Protein AF-A0A350PLW5-F1 (afdb_monomer_lite)

Secondary structure (DSSP, 8-state):
-----HHHHHHHHHHHHHHHHHHHH--------------------SS--EEEEE---TT----TT---EEEE-HHHHHHHHHHHHHHHHHHHHHHH-

Radius of gyration: 38.39 Å; chains: 1; bounding box: 87×56×82 Å

Sequence (97 aa):
MSRINSFYVFIFLAFVTLMTVNSFYFKGSSSFLGVTYAKAYKINAEKSGIIEALYVVPGQEVQKGDKLIEVESPQLNLDIQKLRKEIELFESEKKEK

pLDDT: mean 82.3, std 10.72, range [48.25, 94.94]

Foldseek 3Di:
DDPDDVVVVVVVVVVVVVVVCCVVVPPPPPPPPPPDDDPDDDDDDPDDFDWPDAPDDPPDDDDPPDDGTDGDDPVVVVVVVVVVVVVVVVVVVVVVD

Structure (mmCIF, N/CA/C/O backbone):
data_AF-A0A350PLW5-F1
#
_entry.id   AF-A0A350PLW5-F1
#
loop_
_atom_site.group_PDB
_atom_site.id
_atom_site.type_symbol
_atom_site.label_atom_id
_atom_site.label_alt_id
_atom_site.label_comp_id
_atom_site.label_asym_id
_atom_site.label_entity_id
_atom_site.label_seq_id
_atom_site.pdbx_PDB_ins_code
_atom_site.Cartn_x
_atom_site.Cartn_y
_atom_site.Cartn_z
_atom_site.occupancy
_atom_site.B_iso_or_equiv
_atom_site.auth_seq_id
_atom_site.auth_comp_id
_atom_site.auth_asym_id
_atom_site.auth_atom_id
_ato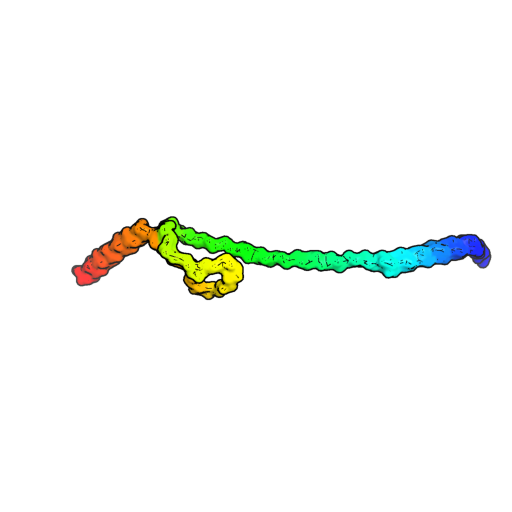m_site.pdbx_PDB_model_num
ATOM 1 N N . MET A 1 1 ? 57.300 40.602 -34.869 1.00 48.25 1 MET A N 1
ATOM 2 C CA . MET A 1 1 ? 56.445 40.027 -35.933 1.00 48.25 1 MET A CA 1
ATOM 3 C C . MET A 1 1 ? 56.673 38.520 -35.943 1.00 48.25 1 MET A C 1
ATOM 5 O O . MET A 1 1 ? 57.655 38.060 -36.510 1.00 48.25 1 MET A O 1
ATOM 9 N N . SER A 1 2 ? 55.879 37.766 -35.176 1.00 56.66 2 SER A N 1
ATOM 10 C CA . SER A 1 2 ? 56.094 36.321 -35.018 1.00 56.66 2 SER A CA 1
ATOM 11 C C . SER A 1 2 ? 55.703 35.600 -36.308 1.00 56.66 2 SER A C 1
ATOM 13 O O . SER A 1 2 ? 54.557 35.699 -36.747 1.00 56.66 2 SER A O 1
ATOM 15 N N . ARG A 1 3 ? 56.666 34.914 -36.935 1.00 67.88 3 ARG A N 1
ATOM 16 C CA . ARG A 1 3 ? 56.426 34.028 -38.078 1.00 67.88 3 ARG A CA 1
ATOM 17 C C . ARG A 1 3 ? 55.773 32.762 -37.546 1.00 67.88 3 ARG A C 1
ATOM 19 O O . ARG A 1 3 ? 56.455 31.825 -37.143 1.00 67.88 3 ARG A O 1
ATOM 26 N N . ILE A 1 4 ? 54.449 32.762 -37.497 1.00 68.56 4 ILE A N 1
ATOM 27 C CA . ILE A 1 4 ? 53.694 31.553 -37.196 1.00 68.56 4 ILE A CA 1
ATOM 28 C C . ILE A 1 4 ? 54.028 30.510 -38.265 1.00 68.56 4 ILE A C 1
ATOM 30 O O . ILE A 1 4 ? 53.848 30.731 -39.462 1.00 68.56 4 ILE A O 1
ATOM 34 N N . ASN A 1 5 ? 54.599 29.394 -37.816 1.00 82.31 5 ASN A N 1
ATOM 35 C CA . ASN A 1 5 ? 55.001 28.308 -38.691 1.00 82.31 5 ASN A CA 1
ATOM 36 C C . ASN A 1 5 ? 53.741 27.572 -39.163 1.00 82.31 5 ASN A C 1
ATOM 38 O O . ASN A 1 5 ? 52.965 27.076 -38.343 1.00 82.31 5 ASN A O 1
ATOM 42 N N . SER A 1 6 ? 53.552 27.509 -40.482 1.00 79.75 6 SER A N 1
ATOM 43 C CA . SER A 1 6 ? 52.352 26.963 -41.133 1.00 79.75 6 SER A CA 1
ATOM 44 C C . SER A 1 6 ? 52.013 25.539 -40.664 1.00 79.75 6 SER A C 1
ATOM 46 O O . SER A 1 6 ? 50.846 25.182 -40.516 1.00 79.75 6 SER A O 1
ATOM 48 N N . PHE A 1 7 ? 53.034 24.757 -40.303 1.00 86.56 7 PHE A N 1
ATOM 49 C CA . PHE A 1 7 ? 52.873 23.413 -39.751 1.00 86.56 7 PHE A CA 1
ATOM 50 C C . PHE A 1 7 ? 52.049 23.376 -38.450 1.00 86.56 7 PHE A C 1
ATOM 52 O O . PHE A 1 7 ? 51.156 22.544 -38.306 1.00 86.56 7 PHE A O 1
ATOM 59 N N . TYR A 1 8 ? 52.282 24.311 -37.522 1.00 88.62 8 TYR A N 1
ATOM 60 C CA . TYR A 1 8 ? 51.528 24.360 -36.264 1.00 88.62 8 TYR A CA 1
ATOM 61 C C . TYR A 1 8 ? 50.093 24.852 -36.466 1.00 88.62 8 TYR A C 1
ATOM 63 O O . TYR A 1 8 ? 49.192 24.403 -35.761 1.00 88.62 8 TYR A O 1
ATOM 71 N N . VAL A 1 9 ? 49.861 25.722 -37.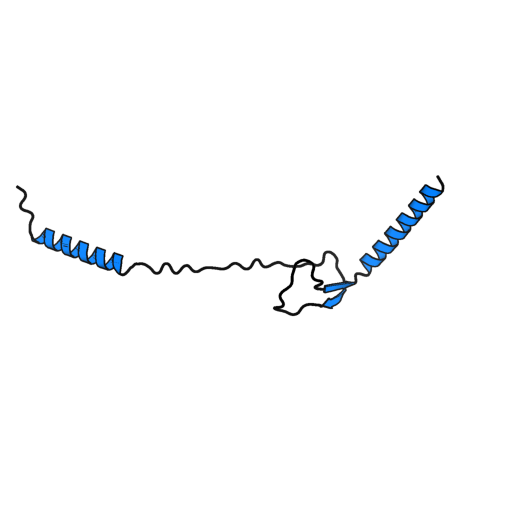456 1.00 89.88 9 VAL A N 1
ATOM 72 C CA . VAL A 1 9 ? 48.505 26.155 -37.834 1.00 89.88 9 VAL A CA 1
ATOM 73 C C . VAL A 1 9 ? 47.705 24.978 -38.378 1.00 89.88 9 VAL A C 1
ATOM 75 O O . VAL A 1 9 ? 46.555 24.788 -37.992 1.00 89.88 9 VAL A O 1
ATOM 78 N N . PHE A 1 10 ? 48.325 24.154 -39.225 1.00 92.25 10 PHE A N 1
ATOM 79 C CA . PHE A 1 10 ? 47.689 22.962 -39.776 1.00 92.25 10 PHE A CA 1
ATOM 80 C C . PHE A 1 10 ? 47.320 21.947 -38.686 1.00 92.25 10 PHE A C 1
ATOM 82 O O . PHE A 1 10 ? 46.196 21.450 -38.669 1.00 92.25 10 PHE A O 1
ATOM 89 N N . ILE A 1 11 ? 48.224 21.692 -37.734 1.00 91.25 11 ILE A N 1
ATOM 90 C CA . ILE A 1 11 ? 47.960 20.792 -36.600 1.00 91.25 11 ILE A CA 1
ATOM 91 C C . ILE A 1 11 ? 46.822 21.320 -35.727 1.00 91.25 11 ILE A C 1
ATOM 93 O O . ILE A 1 11 ? 45.924 20.562 -35.368 1.00 91.25 11 ILE A O 1
ATOM 97 N N . PHE A 1 12 ? 46.833 22.615 -35.404 1.00 93.31 12 PHE A N 1
ATOM 98 C CA . PHE A 1 12 ? 45.770 23.223 -34.609 1.00 93.31 12 PHE A CA 1
ATOM 99 C C . PHE A 1 12 ? 44.416 23.120 -35.320 1.00 93.31 12 PHE A C 1
ATOM 101 O O . PHE A 1 12 ? 43.421 22.744 -34.705 1.00 93.31 12 PHE A O 1
ATOM 108 N N . LEU A 1 13 ? 44.386 23.370 -36.630 1.00 93.94 13 LEU A N 1
ATOM 109 C CA . LEU A 1 13 ? 43.174 23.253 -37.433 1.00 93.94 13 LEU A CA 1
ATOM 110 C C . LEU A 1 13 ? 42.660 21.806 -37.480 1.00 93.94 13 LEU A C 1
ATOM 112 O O . LEU A 1 13 ? 41.472 21.586 -37.270 1.00 93.94 13 LEU A O 1
ATOM 116 N N . ALA A 1 14 ? 43.544 20.821 -37.660 1.00 93.38 14 ALA A N 1
ATOM 117 C CA . ALA A 1 14 ? 43.190 19.400 -37.613 1.00 93.38 14 ALA A CA 1
ATOM 118 C C . ALA A 1 14 ? 42.677 18.958 -36.228 1.00 93.38 14 ALA A C 1
ATOM 120 O O . ALA A 1 14 ? 41.780 18.124 -36.121 1.00 93.38 14 ALA A O 1
ATOM 121 N N . PHE A 1 15 ? 43.214 19.530 -35.150 1.00 93.94 15 PHE A N 1
ATOM 122 C CA . PHE A 1 15 ? 42.751 19.240 -33.796 1.00 93.94 15 PHE A CA 1
ATOM 123 C C . PHE A 1 15 ? 41.354 19.820 -33.539 1.00 93.94 15 PHE A C 1
ATOM 125 O O . PHE A 1 15 ? 40.476 19.135 -33.015 1.00 93.94 15 PHE A O 1
ATOM 132 N N . VAL A 1 16 ? 41.118 21.064 -33.965 1.00 93.94 16 VAL A N 1
ATOM 133 C CA . VAL A 1 16 ? 39.813 21.728 -33.838 1.00 93.94 16 VAL A CA 1
ATOM 134 C C . VAL A 1 16 ? 38.744 21.008 -34.661 1.00 93.94 16 VAL A C 1
ATOM 136 O O . VAL A 1 16 ? 37.621 20.837 -34.177 1.00 93.94 16 VAL A O 1
ATOM 139 N N . THR A 1 17 ? 39.066 20.534 -35.868 1.00 91.31 17 THR A N 1
ATOM 140 C CA . THR A 1 17 ? 38.109 19.775 -36.690 1.00 91.31 17 THR A CA 1
ATOM 141 C C . THR A 1 17 ? 37.736 18.450 -36.033 1.00 91.31 17 THR A C 1
ATOM 143 O O . THR A 1 17 ? 36.547 18.159 -35.904 1.00 91.31 17 THR A O 1
ATOM 146 N N . LEU A 1 18 ? 38.712 17.689 -35.530 1.00 89.31 18 LEU A N 1
ATOM 147 C CA . LEU A 1 18 ? 38.455 16.446 -34.797 1.00 89.31 18 LEU A CA 1
ATOM 148 C C . LEU A 1 18 ? 37.624 16.683 -33.527 1.00 89.31 18 LEU A C 1
ATOM 150 O O . LEU A 1 18 ? 36.678 15.940 -33.270 1.00 89.31 18 LEU A O 1
ATOM 154 N N . MET A 1 19 ? 37.914 17.742 -32.766 1.00 88.94 19 MET A N 1
ATOM 155 C CA . MET A 1 19 ? 37.156 18.095 -31.560 1.00 88.94 19 MET A CA 1
ATOM 156 C C . MET A 1 19 ? 35.707 18.486 -31.884 1.00 88.94 19 MET A C 1
ATOM 158 O O . MET A 1 19 ? 34.785 18.094 -31.168 1.00 88.94 19 MET A O 1
ATOM 162 N N . THR A 1 20 ? 35.500 19.208 -32.988 1.00 89.94 20 THR A N 1
ATOM 163 C CA . THR A 1 20 ? 34.167 19.609 -33.462 1.00 89.94 20 THR A CA 1
ATOM 164 C C . THR A 1 20 ? 33.355 18.395 -33.901 1.00 89.94 20 THR A C 1
ATOM 166 O O . THR A 1 20 ? 32.204 18.259 -33.497 1.00 89.94 20 THR A O 1
ATOM 169 N N . VAL A 1 21 ? 33.952 17.477 -34.669 1.00 88.44 21 VAL A N 1
ATOM 170 C CA . VAL A 1 21 ? 33.298 16.226 -35.085 1.00 88.44 21 VAL A CA 1
ATOM 171 C C . VAL A 1 21 ? 32.959 15.374 -33.867 1.00 88.44 21 VAL A C 1
ATOM 173 O O . VAL A 1 21 ? 31.818 14.940 -33.734 1.00 88.44 21 VAL A O 1
ATOM 176 N N . ASN A 1 22 ? 33.899 15.193 -32.937 1.00 83.69 22 ASN A N 1
ATOM 177 C CA . ASN A 1 22 ? 33.642 14.445 -31.712 1.00 83.69 22 ASN A CA 1
ATOM 178 C C . ASN A 1 22 ? 32.491 15.071 -30.916 1.00 83.69 22 ASN A C 1
ATOM 180 O O . ASN A 1 22 ? 31.549 14.375 -30.579 1.00 83.69 22 ASN A O 1
ATOM 184 N N . SER A 1 23 ? 32.490 16.385 -30.686 1.00 81.00 23 SER A N 1
ATOM 185 C CA . SER A 1 23 ? 31.421 17.044 -29.923 1.00 81.00 23 SER A CA 1
ATOM 186 C C . SER A 1 23 ? 30.062 17.028 -30.638 1.00 81.00 23 SER A C 1
ATOM 188 O O . SER A 1 23 ? 29.026 16.935 -29.980 1.00 81.00 23 SER A O 1
ATOM 190 N N . PHE A 1 24 ? 30.048 17.090 -31.973 1.00 79.75 24 PHE A N 1
ATOM 191 C CA . PHE A 1 24 ? 28.812 17.092 -32.755 1.00 79.75 24 PHE A CA 1
ATOM 192 C C . PHE A 1 24 ? 28.195 15.692 -32.891 1.00 79.75 24 PHE A C 1
ATOM 194 O O . PHE A 1 24 ? 26.975 15.560 -32.807 1.00 79.75 24 PHE A O 1
ATOM 201 N N . TYR A 1 25 ? 29.021 14.651 -33.055 1.00 75.69 25 TYR A N 1
ATOM 202 C CA . TYR A 1 25 ? 28.569 13.259 -33.174 1.00 75.69 25 TYR A CA 1
ATOM 203 C C . TYR A 1 25 ? 28.389 12.570 -31.811 1.00 75.69 25 TYR A C 1
ATOM 205 O O . TYR A 1 25 ? 27.437 11.814 -31.642 1.00 75.69 25 TYR A O 1
ATOM 213 N N . PHE A 1 26 ? 29.215 12.879 -30.803 1.00 67.00 26 PHE A N 1
ATOM 214 C CA . PHE A 1 26 ? 29.000 12.492 -29.399 1.00 67.00 26 PHE A CA 1
ATOM 215 C C . PHE A 1 26 ? 28.115 13.504 -28.662 1.00 67.00 26 PHE A C 1
ATOM 217 O O . PHE A 1 26 ? 28.372 13.873 -27.513 1.00 67.00 26 PHE A O 1
ATOM 224 N N . LYS A 1 27 ? 26.984 13.893 -29.260 1.00 63.00 27 LYS A N 1
ATOM 225 C CA . LYS A 1 27 ? 25.819 14.223 -28.433 1.00 63.00 27 LYS A CA 1
ATOM 226 C C . LYS A 1 27 ? 25.347 12.907 -27.831 1.00 63.00 27 LYS A C 1
ATOM 228 O O . LYS A 1 27 ? 24.473 12.245 -28.383 1.00 63.00 27 LYS A O 1
ATOM 233 N N . GLY A 1 28 ? 26.041 12.488 -26.769 1.00 59.12 28 GLY A N 1
ATOM 234 C CA . GLY A 1 28 ? 25.763 11.265 -26.038 1.00 59.12 28 GLY A CA 1
ATOM 235 C C . GLY A 1 28 ? 24.265 11.173 -25.835 1.00 59.12 28 GLY A C 1
ATOM 236 O O . GLY A 1 28 ? 23.649 12.146 -25.401 1.00 59.12 28 GLY A O 1
ATOM 237 N N . SER A 1 29 ? 23.690 10.043 -26.239 1.00 60.91 29 SER A N 1
ATOM 238 C CA . SER A 1 29 ? 22.279 9.769 -26.039 1.00 60.91 29 SER A CA 1
ATOM 239 C C . SER A 1 29 ? 22.012 9.908 -24.549 1.00 60.91 29 SER A C 1
ATOM 241 O O . SER A 1 29 ? 22.287 8.992 -23.773 1.00 60.91 29 SER A O 1
ATOM 243 N N . SER A 1 30 ? 21.508 11.066 -24.125 1.00 62.28 30 SER A N 1
ATOM 244 C CA . SER A 1 30 ? 20.905 11.237 -22.816 1.00 62.28 30 SER A CA 1
ATOM 245 C C . SER A 1 30 ? 19.569 10.512 -22.887 1.00 62.28 30 SER A C 1
ATOM 247 O O . SER A 1 30 ? 18.504 11.128 -22.899 1.00 62.28 30 SER A O 1
ATOM 249 N N . SER A 1 31 ? 19.630 9.189 -23.047 1.00 64.38 31 SER A N 1
ATOM 250 C CA . SER A 1 31 ? 18.493 8.310 -22.885 1.00 64.38 31 SER A CA 1
ATOM 251 C C . SER A 1 31 ? 18.102 8.462 -21.431 1.00 64.38 31 SER A C 1
ATOM 253 O O . SER A 1 31 ? 18.673 7.833 -20.542 1.00 64.38 31 SER A O 1
ATOM 255 N N . PHE A 1 32 ? 17.181 9.388 -21.188 1.00 66.69 32 PHE A N 1
ATOM 256 C CA . PHE A 1 32 ? 16.498 9.509 -19.925 1.00 66.69 32 PHE A CA 1
ATOM 257 C C . PHE A 1 32 ? 15.742 8.199 -19.741 1.00 66.69 32 PHE A C 1
ATOM 259 O O . PHE A 1 32 ? 14.670 7.988 -20.307 1.00 66.69 32 PHE A O 1
ATOM 266 N N . LEU A 1 33 ? 16.358 7.275 -19.006 1.00 64.56 33 LEU A N 1
ATOM 267 C CA . LEU A 1 33 ? 15.692 6.097 -18.486 1.00 64.56 33 LEU A CA 1
ATOM 268 C C . LEU A 1 33 ? 14.736 6.611 -17.415 1.00 64.56 33 LEU A C 1
ATOM 270 O O . LEU A 1 33 ? 15.078 6.695 -16.237 1.00 64.56 33 LEU A O 1
ATOM 274 N N . GLY A 1 34 ? 13.560 7.049 -17.860 1.00 65.12 34 GLY A N 1
ATOM 275 C CA . GLY A 1 34 ? 12.459 7.425 -16.995 1.00 65.12 34 GLY A CA 1
ATOM 276 C C . GLY A 1 34 ? 12.000 6.193 -16.232 1.00 65.12 34 GLY A C 1
ATOM 277 O O . GLY A 1 34 ? 11.109 5.473 -16.673 1.00 65.12 34 GLY A O 1
ATOM 278 N N . VAL A 1 35 ? 12.639 5.924 -15.099 1.00 67.50 35 VAL A N 1
ATOM 279 C CA . VAL A 1 35 ? 12.184 4.921 -14.146 1.00 67.50 35 VAL A CA 1
ATOM 280 C C . VAL A 1 35 ? 10.943 5.479 -13.461 1.00 67.50 35 VAL A C 1
ATOM 282 O O . VAL A 1 35 ? 11.016 6.332 -12.580 1.00 67.50 35 VAL A O 1
ATOM 285 N N . THR A 1 36 ? 9.775 5.050 -13.934 1.00 70.06 36 THR A N 1
ATOM 286 C CA . THR A 1 36 ? 8.522 5.303 -13.228 1.00 70.06 36 THR A CA 1
ATOM 287 C C . THR A 1 36 ? 8.462 4.390 -12.010 1.00 70.06 36 THR A C 1
ATOM 289 O O . THR A 1 36 ? 8.596 3.170 -12.118 1.00 70.06 36 THR A O 1
ATOM 292 N N . TYR A 1 37 ? 8.310 4.983 -10.830 1.00 63.78 37 TYR A N 1
ATOM 293 C CA . TYR A 1 37 ? 8.168 4.238 -9.589 1.00 63.78 37 TYR A CA 1
ATOM 294 C C . TYR A 1 37 ? 6.683 4.101 -9.276 1.00 63.78 37 TYR A C 1
ATOM 296 O O . TYR A 1 37 ? 6.027 5.062 -8.874 1.00 63.78 37 TYR A O 1
ATOM 304 N N . ALA A 1 38 ? 6.146 2.892 -9.433 1.00 69.69 38 ALA A N 1
ATOM 305 C CA . ALA A 1 38 ? 4.844 2.571 -8.874 1.00 69.69 38 ALA A CA 1
ATOM 306 C C . ALA A 1 38 ? 4.972 2.538 -7.344 1.00 69.69 38 ALA A C 1
ATOM 308 O O . ALA A 1 38 ? 5.758 1.766 -6.789 1.00 69.69 38 ALA A O 1
ATOM 309 N N . LYS A 1 39 ? 4.205 3.376 -6.641 1.00 71.94 39 LYS A N 1
ATOM 310 C CA . LYS A 1 39 ? 4.108 3.309 -5.181 1.00 71.94 39 LYS A CA 1
ATOM 311 C C . LYS A 1 39 ? 3.317 2.054 -4.809 1.00 71.94 39 LYS A C 1
ATOM 313 O O . LYS A 1 39 ? 2.095 2.095 -4.710 1.00 71.94 39 LYS A O 1
ATOM 318 N N . ALA A 1 40 ? 4.011 0.934 -4.624 1.00 74.69 40 ALA A N 1
ATOM 319 C CA . ALA A 1 40 ? 3.393 -0.296 -4.148 1.00 74.69 40 ALA A CA 1
ATOM 320 C C . ALA A 1 40 ? 2.836 -0.076 -2.731 1.00 74.69 40 ALA A C 1
ATOM 322 O O . ALA A 1 40 ? 3.579 0.271 -1.810 1.00 74.69 40 ALA A O 1
ATOM 323 N N . TYR A 1 41 ? 1.528 -0.262 -2.556 1.00 79.12 41 TYR A N 1
ATOM 324 C CA . TYR A 1 41 ? 0.861 -0.168 -1.260 1.00 79.12 41 TYR A CA 1
ATOM 325 C C . TYR A 1 41 ? 0.420 -1.560 -0.812 1.00 79.12 41 TYR A C 1
ATOM 327 O O . TYR A 1 41 ? -0.284 -2.256 -1.540 1.00 79.12 41 TYR A O 1
ATOM 335 N N . LYS A 1 42 ? 0.856 -1.976 0.380 1.00 80.75 42 LYS A N 1
ATOM 336 C CA . LYS A 1 42 ? 0.423 -3.235 0.995 1.00 80.75 42 LYS A CA 1
ATOM 337 C C . LYS A 1 42 ? -0.760 -2.950 1.909 1.00 80.75 42 LYS A C 1
ATOM 339 O O . LYS A 1 42 ? -0.613 -2.224 2.891 1.00 80.75 42 LYS A O 1
ATOM 344 N N . ILE A 1 43 ? -1.909 -3.528 1.581 1.00 81.38 43 ILE A N 1
ATOM 345 C CA . ILE A 1 43 ? -3.119 -3.460 2.400 1.00 81.38 43 ILE A CA 1
ATOM 346 C C . ILE A 1 43 ? -3.082 -4.648 3.357 1.00 81.38 43 ILE A C 1
ATOM 348 O O . ILE A 1 43 ? -3.010 -5.790 2.912 1.00 81.38 43 ILE A O 1
ATOM 352 N N . ASN A 1 44 ? -3.092 -4.375 4.661 1.00 81.69 44 ASN A N 1
ATOM 353 C CA . ASN A 1 44 ? -3.101 -5.400 5.703 1.00 81.69 44 ASN A CA 1
ATOM 354 C C . ASN A 1 44 ? -4.409 -5.303 6.491 1.00 81.69 44 ASN A C 1
ATOM 356 O O . ASN A 1 44 ? -4.918 -4.202 6.702 1.00 81.69 44 ASN A O 1
ATOM 360 N N . ALA A 1 45 ? -4.929 -6.442 6.942 1.00 80.19 45 ALA A N 1
ATOM 361 C CA . ALA A 1 45 ? -6.028 -6.464 7.897 1.00 80.19 45 ALA A CA 1
ATOM 362 C C . ALA A 1 45 ? -5.503 -6.100 9.295 1.00 80.19 45 ALA A C 1
ATOM 364 O O . ALA A 1 45 ? -4.459 -6.596 9.715 1.00 80.19 45 ALA A O 1
ATOM 365 N N . GLU A 1 46 ? -6.224 -5.239 10.015 1.00 77.69 46 GLU A N 1
ATOM 366 C CA . GLU A 1 46 ? -5.855 -4.822 11.376 1.0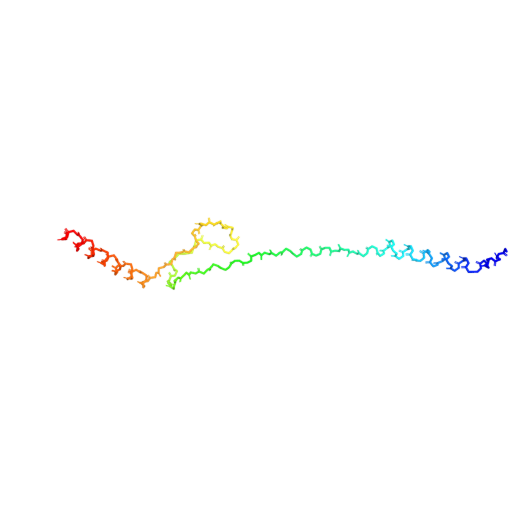0 77.69 46 GLU A CA 1
ATOM 367 C C . GLU A 1 46 ? -5.995 -5.966 12.389 1.00 77.69 46 GLU A C 1
ATOM 369 O O . GLU A 1 46 ? -5.245 -6.045 13.361 1.00 77.69 46 GLU A O 1
ATOM 374 N N . LYS A 1 47 ? -6.942 -6.880 12.146 1.00 75.50 47 LYS A N 1
ATOM 375 C CA . LYS A 1 47 ? -7.190 -8.044 12.996 1.00 75.50 47 LYS A CA 1
ATOM 376 C C . LYS A 1 47 ? -7.163 -9.332 12.192 1.00 75.50 47 LYS A C 1
ATOM 378 O O . LYS A 1 47 ? -7.599 -9.374 11.043 1.00 75.50 47 LYS A O 1
ATOM 383 N N . SER A 1 48 ? -6.682 -10.390 12.836 1.00 76.00 48 SER A N 1
ATOM 384 C CA . SER A 1 48 ? -6.720 -11.744 12.294 1.00 76.00 48 SER A CA 1
ATOM 385 C C . SER A 1 48 ? -8.160 -12.253 12.207 1.00 76.00 48 SER A C 1
ATOM 387 O O . SER A 1 48 ? -8.959 -12.066 13.131 1.00 76.00 48 SER A O 1
ATOM 389 N N . GLY A 1 49 ? -8.475 -12.930 11.109 1.00 80.44 49 GLY A N 1
ATOM 390 C CA . GLY A 1 49 ? -9.785 -13.516 10.859 1.00 80.44 49 GLY A CA 1
ATOM 391 C C . GLY A 1 49 ? -9.778 -14.413 9.627 1.00 80.44 49 GLY A C 1
ATOM 392 O O . GLY A 1 49 ? -8.742 -14.595 8.982 1.00 80.44 49 GLY A O 1
ATOM 393 N N . ILE A 1 50 ? -10.936 -14.988 9.331 1.00 82.25 50 ILE A N 1
ATOM 394 C CA . ILE A 1 50 ? -11.180 -15.837 8.166 1.00 82.25 50 ILE A CA 1
ATOM 395 C C . ILE A 1 50 ? -11.762 -14.953 7.061 1.00 82.25 50 ILE A C 1
ATOM 397 O O . ILE A 1 50 ? -12.631 -14.125 7.320 1.00 82.25 50 ILE A O 1
ATOM 401 N N . ILE A 1 51 ? -11.264 -15.097 5.832 1.00 85.06 51 ILE A N 1
ATOM 402 C CA . ILE A 1 51 ? -11.794 -14.362 4.678 1.00 85.06 51 ILE A CA 1
ATOM 403 C C . ILE A 1 51 ? -13.133 -14.997 4.288 1.00 85.06 51 ILE A C 1
ATOM 405 O O . ILE A 1 51 ? -13.155 -16.158 3.885 1.00 85.06 51 ILE A O 1
ATOM 409 N N . GLU A 1 52 ? -14.224 -14.241 4.385 1.00 85.75 52 GLU A N 1
ATOM 410 C CA . GLU A 1 52 ? -15.554 -14.680 3.942 1.00 85.75 52 GLU A CA 1
ATOM 411 C C . GLU A 1 52 ? -15.734 -14.469 2.440 1.00 85.75 52 GLU A C 1
ATOM 413 O O . GLU A 1 52 ? -16.223 -15.347 1.730 1.00 85.75 52 GLU A O 1
ATOM 418 N N . ALA A 1 53 ? -15.316 -13.302 1.945 1.00 84.56 53 ALA A N 1
ATOM 419 C CA . ALA A 1 53 ? -15.485 -12.930 0.550 1.00 84.56 53 ALA A CA 1
ATOM 420 C C . ALA A 1 53 ? -14.334 -12.054 0.046 1.00 84.56 53 ALA A C 1
ATOM 422 O O . ALA A 1 53 ? -13.818 -11.180 0.751 1.00 84.56 53 ALA A O 1
ATOM 423 N N . LEU A 1 54 ? -13.959 -12.289 -1.212 1.00 88.81 54 LEU A N 1
ATOM 424 C CA . LEU A 1 54 ? -13.002 -11.494 -1.973 1.00 88.81 54 LEU A CA 1
ATOM 425 C C . LEU A 1 54 ? -13.754 -10.797 -3.108 1.00 88.81 54 LEU A C 1
ATOM 427 O O . LEU A 1 54 ? -14.372 -11.458 -3.939 1.00 88.81 54 LEU A O 1
ATOM 431 N N . TYR A 1 55 ? -13.677 -9.470 -3.153 1.00 88.44 55 TYR A N 1
ATOM 432 C CA . TYR A 1 55 ? -14.432 -8.638 -4.097 1.00 88.44 55 TYR A CA 1
ATOM 433 C C . TYR A 1 55 ? -13.570 -8.076 -5.234 1.00 88.44 55 TYR A C 1
ATOM 435 O O . TYR A 1 55 ? -14.034 -7.246 -6.014 1.00 88.44 55 TYR A O 1
ATOM 443 N N . VAL A 1 56 ? -12.309 -8.506 -5.329 1.00 89.38 56 VAL A N 1
ATOM 444 C CA . VAL A 1 56 ? -11.340 -7.978 -6.295 1.00 89.38 56 VAL A CA 1
ATOM 445 C C . VAL A 1 56 ? -10.578 -9.083 -7.007 1.00 89.38 56 VAL A C 1
ATOM 447 O O . VAL A 1 56 ? -10.264 -10.119 -6.419 1.00 89.38 56 VAL A O 1
ATOM 450 N N . VAL A 1 57 ? -10.237 -8.831 -8.270 1.00 88.81 57 VAL A N 1
ATOM 451 C CA . VAL A 1 57 ? -9.375 -9.707 -9.074 1.00 88.81 57 VAL A CA 1
ATOM 452 C C . VAL A 1 57 ? -7.998 -9.076 -9.320 1.00 88.81 57 VAL A C 1
ATOM 454 O O . VAL A 1 57 ? -7.868 -7.848 -9.323 1.00 88.81 57 VAL A O 1
ATOM 457 N N . PRO A 1 58 ? -6.939 -9.880 -9.539 1.00 85.81 58 PRO A N 1
ATOM 458 C CA . PRO A 1 58 ? -5.616 -9.352 -9.858 1.00 85.81 58 PRO A CA 1
ATOM 459 C C . PRO A 1 58 ? -5.646 -8.453 -11.102 1.00 85.81 58 PRO A C 1
ATOM 461 O O . PRO A 1 58 ? -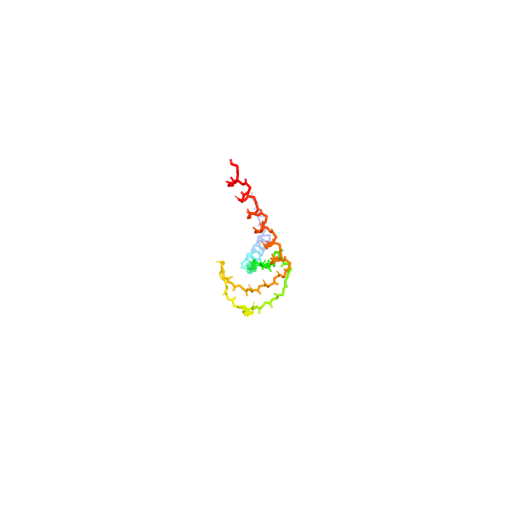6.141 -8.857 -12.151 1.00 85.81 58 PRO A O 1
ATOM 464 N N . GLY A 1 59 ? -5.097 -7.241 -10.988 1.00 86.25 59 GLY A N 1
ATOM 465 C CA . GLY A 1 59 ? -5.070 -6.254 -12.076 1.00 86.25 59 GLY A CA 1
ATOM 466 C C . GLY A 1 59 ? -6.290 -5.329 -12.146 1.00 86.25 59 GLY A C 1
ATOM 467 O O . GLY A 1 59 ? -6.316 -4.445 -12.997 1.00 86.25 59 GLY A O 1
ATOM 468 N N . GLN A 1 60 ? -7.273 -5.491 -11.257 1.00 87.00 60 GLN A N 1
ATOM 469 C CA . GLN A 1 60 ? -8.408 -4.578 -11.145 1.00 87.00 60 GLN A CA 1
ATOM 470 C C . GLN A 1 60 ? -7.983 -3.221 -10.563 1.00 87.00 60 GLN A C 1
ATOM 472 O O . GLN A 1 60 ? -7.245 -3.156 -9.578 1.00 87.00 60 GLN A O 1
ATOM 477 N N . GLU A 1 61 ? -8.482 -2.137 -11.156 1.00 87.44 61 GLU A N 1
ATOM 478 C CA . GLU A 1 61 ? -8.349 -0.790 -10.603 1.00 87.44 61 GLU A CA 1
ATOM 479 C C . GLU A 1 61 ? -9.356 -0.597 -9.460 1.00 87.44 61 GLU A C 1
ATOM 481 O O . GLU A 1 61 ? -10.539 -0.901 -9.608 1.00 87.44 61 GLU A O 1
ATOM 486 N N . VAL A 1 62 ? -8.875 -0.119 -8.311 1.00 88.81 62 VAL A N 1
ATOM 487 C CA . VAL A 1 62 ? -9.682 0.113 -7.103 1.00 88.81 62 VAL A CA 1
ATOM 488 C C . VAL A 1 62 ? -9.406 1.503 -6.547 1.00 88.81 62 VAL A C 1
ATOM 490 O O . VAL A 1 62 ? -8.281 2.007 -6.624 1.00 88.81 62 VAL A O 1
ATOM 493 N N . GLN A 1 63 ? -10.427 2.127 -5.971 1.00 87.19 63 GLN A N 1
ATOM 494 C CA . GLN A 1 63 ? -10.362 3.459 -5.387 1.00 87.19 63 GLN A CA 1
ATOM 495 C C . GLN A 1 63 ? -10.406 3.412 -3.857 1.00 87.19 63 GLN A C 1
ATOM 497 O O . GLN A 1 63 ? -10.718 2.406 -3.216 1.00 87.19 63 GLN A O 1
ATOM 502 N N . LYS A 1 64 ? -10.042 4.537 -3.232 1.00 85.38 64 LYS A N 1
ATOM 503 C CA . LYS A 1 64 ? -10.062 4.655 -1.774 1.00 85.38 64 LYS A CA 1
ATOM 504 C C . LYS A 1 64 ? -11.503 4.550 -1.270 1.00 85.38 64 LYS A C 1
ATOM 506 O O . LYS A 1 64 ? -12.308 5.435 -1.534 1.00 85.38 64 LYS A O 1
ATOM 511 N N . GLY A 1 65 ? -11.760 3.533 -0.453 1.00 87.50 65 GLY A N 1
ATOM 512 C CA . GLY A 1 65 ? -13.070 3.274 0.149 1.00 87.50 65 GLY A CA 1
ATOM 513 C C . GLY A 1 65 ? -13.755 2.025 -0.397 1.00 87.50 65 GLY A C 1
ATOM 514 O O . GLY A 1 65 ? -14.722 1.571 0.209 1.00 87.50 65 GLY A O 1
ATOM 515 N N . ASP A 1 66 ? -13.233 1.435 -1.472 1.00 88.06 66 ASP A N 1
ATOM 516 C CA . ASP A 1 66 ? -13.801 0.217 -2.039 1.00 88.06 66 ASP A CA 1
ATOM 517 C C . ASP A 1 66 ? -13.638 -0.972 -1.084 1.00 88.06 66 ASP A C 1
ATOM 519 O O . ASP A 1 66 ? -12.589 -1.166 -0.456 1.00 88.06 66 ASP A O 1
ATOM 523 N N . LYS A 1 67 ? -14.688 -1.794 -0.984 1.00 87.56 67 LYS A N 1
ATOM 524 C CA . LYS A 1 67 ? -14.643 -3.044 -0.222 1.00 87.56 67 LYS A CA 1
ATOM 525 C C . LYS A 1 67 ? -13.814 -4.057 -1.012 1.00 87.56 67 LYS A C 1
ATOM 527 O O . LYS A 1 67 ? -14.224 -4.496 -2.079 1.00 87.56 67 LYS A O 1
ATOM 532 N N . LEU A 1 68 ? -12.654 -4.430 -0.475 1.00 88.25 68 LEU A N 1
ATOM 533 C CA . LEU A 1 68 ? -11.749 -5.394 -1.112 1.00 88.25 68 LEU A CA 1
ATOM 534 C C . LEU A 1 68 ? -11.992 -6.818 -0.611 1.00 88.25 68 LEU A C 1
ATOM 536 O O . LEU A 1 68 ? -12.064 -7.765 -1.391 1.00 88.25 68 LEU A O 1
ATOM 540 N N . ILE A 1 69 ? -12.113 -6.948 0.708 1.00 88.19 69 ILE A N 1
ATOM 541 C CA . ILE A 1 69 ? -12.289 -8.212 1.414 1.00 88.19 69 ILE A CA 1
ATOM 542 C C . ILE A 1 69 ? -13.303 -8.033 2.533 1.00 88.19 69 ILE A C 1
ATOM 544 O O . ILE A 1 69 ? -13.449 -6.945 3.094 1.00 88.19 69 ILE A O 1
ATOM 548 N N . GLU A 1 70 ? -13.959 -9.124 2.875 1.00 87.06 70 GLU A N 1
ATOM 549 C CA . GLU A 1 70 ? -14.772 -9.253 4.073 1.00 87.06 70 GLU A CA 1
ATOM 550 C C . GLU A 1 70 ? -14.153 -10.338 4.942 1.00 87.06 70 GLU A C 1
ATOM 552 O O . GLU A 1 70 ? -13.800 -11.415 4.457 1.00 87.06 70 GLU A O 1
ATOM 557 N N . VAL A 1 71 ? -13.906 -9.988 6.201 1.00 86.81 71 VAL A N 1
ATOM 558 C CA . VAL A 1 71 ? -13.160 -10.818 7.143 1.00 86.81 71 VAL A CA 1
ATOM 559 C C . VAL A 1 71 ? -14.007 -10.999 8.385 1.00 86.81 71 VAL A C 1
ATOM 561 O O . VAL A 1 71 ? -14.336 -10.023 9.062 1.00 86.81 71 VAL A O 1
ATOM 564 N N . GLU A 1 72 ? -14.301 -12.249 8.712 1.00 83.12 72 GLU A N 1
ATOM 565 C CA . GLU A 1 72 ? -14.956 -12.611 9.956 1.00 83.12 72 GLU A CA 1
ATOM 566 C C . GLU A 1 72 ? -13.899 -12.918 11.018 1.00 83.12 72 GLU A C 1
ATOM 568 O O . GLU A 1 72 ? -12.990 -13.729 10.823 1.00 83.12 72 GLU A O 1
ATOM 573 N N . SER A 1 73 ? -14.003 -12.258 12.170 1.00 84.44 73 SER A N 1
ATOM 574 C CA . SER A 1 73 ? -13.153 -12.539 13.326 1.00 84.44 73 SER A CA 1
ATOM 575 C C . SER A 1 73 ? -14.033 -12.927 14.516 1.00 84.44 73 SER A C 1
ATOM 577 O O . SER A 1 73 ? -14.676 -12.053 15.110 1.00 84.44 73 SER A O 1
ATOM 579 N N . PRO A 1 74 ? -14.057 -14.217 14.905 1.00 82.75 74 PRO A N 1
ATOM 580 C CA . PRO A 1 74 ? -14.836 -14.681 16.052 1.00 82.75 74 PRO A CA 1
ATOM 581 C C . PRO A 1 74 ? -14.454 -13.952 17.346 1.00 82.75 74 PRO A C 1
ATOM 583 O O . PRO A 1 74 ? -15.319 -13.580 18.137 1.00 82.75 74 PRO A O 1
ATOM 586 N N . GLN A 1 75 ? -13.157 -13.676 17.525 1.00 83.06 75 GLN A N 1
ATOM 587 C CA . GLN A 1 75 ? -12.635 -12.926 18.668 1.00 83.06 75 GLN A CA 1
ATOM 588 C C . GLN A 1 75 ? -13.210 -11.506 18.727 1.00 83.06 75 GLN A C 1
ATOM 590 O O . GLN A 1 75 ? -13.672 -11.069 19.778 1.00 83.06 75 GLN A O 1
ATOM 595 N N . LEU A 1 76 ? -13.236 -10.807 17.586 1.00 85.06 76 LEU A N 1
ATOM 596 C CA . LEU A 1 76 ? -13.767 -9.448 17.507 1.00 85.06 76 LEU A CA 1
ATOM 597 C C . LEU A 1 76 ? -15.251 -9.406 17.891 1.00 85.06 76 LEU A C 1
ATOM 599 O O . LEU A 1 76 ? -15.685 -8.488 18.583 1.00 85.06 76 LEU A O 1
ATOM 603 N N . ASN A 1 77 ? -16.022 -10.408 17.469 1.00 84.69 77 ASN A N 1
ATOM 604 C CA . ASN A 1 77 ? -17.442 -10.495 17.791 1.00 84.69 77 ASN A CA 1
ATOM 605 C C . ASN A 1 77 ? -17.669 -10.693 19.304 1.00 84.69 77 ASN A C 1
ATOM 607 O O . ASN A 1 77 ? -18.506 -10.019 19.906 1.00 84.69 77 ASN A O 1
ATOM 611 N N . LEU A 1 78 ? -16.868 -11.547 19.951 1.00 87.25 78 LEU A N 1
ATOM 612 C CA . LEU A 1 78 ? -16.912 -11.735 21.406 1.00 87.25 78 LEU A CA 1
ATOM 613 C C . LEU A 1 78 ? -16.564 -10.451 22.171 1.00 87.25 78 LEU A C 1
ATOM 615 O O . LEU A 1 78 ? -17.270 -10.094 23.118 1.00 87.25 78 LEU A O 1
ATOM 619 N N . ASP A 1 79 ? -15.527 -9.734 21.739 1.00 87.69 79 ASP A N 1
ATOM 620 C CA . ASP A 1 79 ? -15.122 -8.466 22.353 1.00 87.69 79 ASP A CA 1
ATOM 621 C C . ASP A 1 79 ? -16.235 -7.417 22.244 1.00 87.69 79 ASP A C 1
ATOM 623 O O . ASP A 1 79 ? -16.575 -6.762 23.230 1.00 87.69 79 ASP A O 1
ATOM 627 N N . ILE A 1 80 ? -16.860 -7.297 21.067 1.00 90.94 80 ILE A N 1
ATOM 628 C CA . ILE A 1 80 ? -17.988 -6.384 20.841 1.00 90.94 80 ILE A CA 1
ATOM 629 C C . ILE A 1 80 ? -19.144 -6.713 21.787 1.00 90.94 80 ILE A C 1
ATOM 631 O O . ILE A 1 80 ? -19.720 -5.805 22.388 1.00 90.94 80 ILE A O 1
ATOM 635 N N . GLN A 1 81 ? -19.491 -7.991 21.945 1.00 91.94 81 GLN A N 1
ATOM 636 C CA . GLN A 1 81 ? -20.564 -8.389 22.855 1.00 91.94 81 GLN A CA 1
ATOM 637 C C . GLN A 1 81 ? -20.237 -8.069 24.313 1.00 91.94 81 GLN A C 1
ATOM 639 O O . GLN A 1 81 ? -21.105 -7.585 25.041 1.00 91.94 81 GLN A O 1
ATOM 644 N N . LYS A 1 82 ? -18.991 -8.292 24.739 1.00 93.25 82 LYS A N 1
ATOM 645 C CA . LYS A 1 82 ? -18.545 -7.954 26.092 1.00 93.25 82 LYS A CA 1
ATOM 646 C C . LYS A 1 82 ? -18.645 -6.450 26.353 1.00 93.25 82 LYS A C 1
ATOM 648 O O . LYS A 1 82 ? -19.248 -6.058 27.347 1.00 93.25 82 LYS A O 1
ATOM 653 N N . LEU A 1 83 ? -18.132 -5.625 25.437 1.00 93.69 83 LEU A N 1
ATOM 654 C CA . LEU A 1 83 ? -18.195 -4.166 25.555 1.00 93.69 83 LEU A CA 1
ATOM 655 C C . LEU A 1 83 ? -19.640 -3.657 25.570 1.00 93.69 83 LEU A C 1
ATOM 657 O O . LEU A 1 83 ? -19.969 -2.773 26.352 1.00 93.69 83 LEU A O 1
ATOM 661 N N . ARG A 1 84 ? -20.523 -4.225 24.741 1.00 93.75 84 ARG A N 1
ATOM 662 C CA . ARG A 1 84 ? -21.948 -3.857 24.734 1.00 93.75 84 ARG A CA 1
ATOM 663 C C . ARG A 1 84 ? -22.623 -4.138 26.073 1.00 93.75 84 ARG A C 1
ATOM 665 O O . ARG A 1 84 ? -23.345 -3.275 26.557 1.00 93.75 84 ARG A O 1
ATOM 672 N N . LYS A 1 85 ? -22.355 -5.299 26.679 1.00 94.62 85 LYS A N 1
ATOM 673 C CA . LYS A 1 85 ? -22.883 -5.638 28.010 1.00 94.62 85 LYS A CA 1
ATOM 674 C C . LYS A 1 85 ? -22.371 -4.697 29.097 1.00 94.62 85 LYS A C 1
ATOM 676 O O . LYS A 1 85 ? -23.117 -4.338 29.997 1.00 94.62 85 LYS A O 1
ATOM 681 N N . GLU A 1 86 ? -21.105 -4.306 29.017 1.00 94.62 86 GLU A N 1
ATOM 682 C CA . GLU A 1 86 ? -20.506 -3.373 29.971 1.00 94.62 86 GLU A CA 1
ATOM 683 C C . GLU A 1 86 ? -21.106 -1.964 29.844 1.00 94.62 86 GLU A C 1
ATOM 685 O O . GLU A 1 86 ? -21.451 -1.347 30.849 1.00 94.62 86 GLU A O 1
ATOM 690 N N . ILE A 1 87 ? -21.327 -1.491 28.612 1.00 94.94 87 ILE A N 1
ATOM 691 C CA . ILE A 1 87 ? -22.041 -0.233 28.347 1.00 94.94 87 ILE A CA 1
ATOM 692 C C . ILE A 1 87 ? -23.462 -0.286 28.923 1.00 94.94 87 ILE A C 1
ATOM 694 O O . ILE A 1 87 ? -23.876 0.652 29.597 1.00 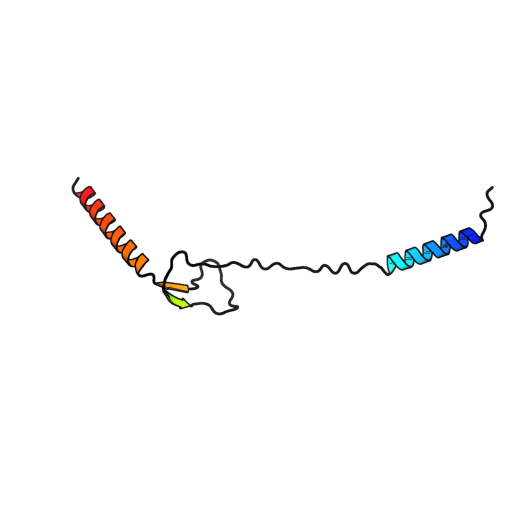94.94 87 ILE A O 1
ATOM 698 N N . GLU A 1 88 ? -24.189 -1.383 28.701 1.00 94.81 88 GLU A N 1
ATOM 699 C CA . GLU A 1 88 ? -25.556 -1.566 29.205 1.00 94.81 88 GLU A CA 1
ATOM 700 C C . GLU A 1 88 ? -25.616 -1.538 30.740 1.00 94.81 88 GLU A C 1
ATOM 702 O O . GLU A 1 88 ? -26.463 -0.851 31.315 1.00 94.81 88 GLU A O 1
ATOM 707 N N . LEU A 1 89 ? -24.676 -2.212 31.411 1.00 93.56 89 LEU A N 1
ATOM 708 C CA . LEU A 1 89 ? -24.565 -2.187 32.869 1.00 93.56 89 LEU A CA 1
ATOM 709 C C . LEU A 1 89 ? -24.327 -0.759 33.379 1.00 93.56 89 LEU A C 1
ATOM 711 O O . LEU A 1 89 ? -25.068 -0.277 34.235 1.00 93.56 89 LEU A O 1
ATOM 715 N N . PHE A 1 90 ? -23.360 -0.037 32.812 1.00 93.00 90 PHE A N 1
ATOM 716 C CA . PHE A 1 90 ? -23.081 1.339 33.230 1.00 93.00 90 PHE A CA 1
ATOM 717 C C . PHE A 1 90 ? -24.230 2.309 32.936 1.00 93.00 90 PHE A C 1
ATOM 719 O O . PHE A 1 90 ? -24.448 3.258 33.693 1.00 93.00 90 PHE A O 1
ATOM 726 N N . GLU A 1 91 ? -24.983 2.098 31.857 1.00 93.56 91 GLU A N 1
ATOM 727 C CA . GLU A 1 91 ? -26.189 2.880 31.579 1.00 93.56 91 GLU A CA 1
ATOM 728 C C . GLU A 1 91 ? -27.307 2.598 32.587 1.00 93.56 91 GLU A C 1
ATOM 730 O O . GLU A 1 91 ? -27.998 3.538 32.990 1.00 93.56 91 GLU A O 1
ATOM 735 N N . SER A 1 92 ? -27.469 1.348 33.036 1.00 90.44 92 SER A N 1
ATOM 736 C CA . SER A 1 92 ? -28.406 1.023 34.119 1.00 90.44 92 SER A CA 1
ATOM 737 C C . SER A 1 92 ? -27.997 1.663 35.448 1.00 90.44 92 SER A C 1
ATOM 739 O O . SER A 1 92 ? -28.819 2.335 36.068 1.00 90.44 92 SER A O 1
ATOM 741 N N . GLU A 1 93 ? -26.715 1.599 35.819 1.00 89.25 93 GLU A N 1
ATOM 742 C CA . GLU A 1 93 ? -26.194 2.219 37.045 1.00 89.25 93 GLU A CA 1
ATOM 743 C C . GLU A 1 93 ? -26.347 3.747 37.045 1.00 89.25 93 GLU A C 1
ATOM 745 O O . GLU A 1 93 ? -26.612 4.355 38.083 1.00 89.25 93 GLU A O 1
ATOM 750 N N . LYS A 1 94 ? -26.193 4.39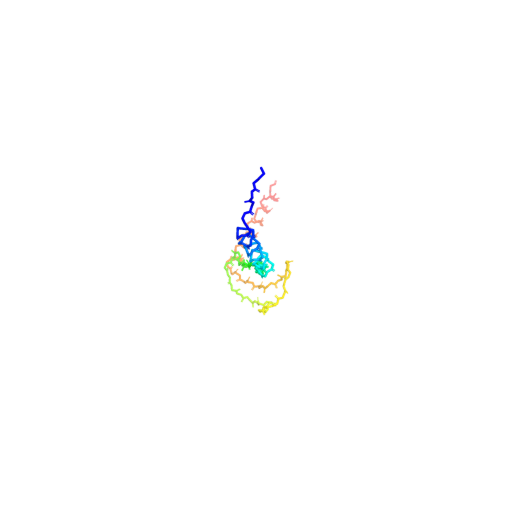1 35.881 1.00 88.56 94 LYS A N 1
ATOM 751 C CA . LYS A 1 94 ? -26.435 5.833 35.724 1.00 88.56 94 LYS A CA 1
ATOM 752 C C . LYS A 1 94 ? -27.906 6.218 35.813 1.00 88.56 94 LYS A C 1
ATOM 754 O O . LYS A 1 94 ? -28.179 7.358 36.155 1.00 88.56 94 LYS A O 1
ATOM 759 N N . LYS A 1 95 ? -28.831 5.330 35.442 1.00 83.69 95 LYS A N 1
ATOM 760 C CA . LYS A 1 95 ? -30.276 5.583 35.547 1.00 83.69 95 LYS A CA 1
ATOM 761 C C . LYS A 1 95 ? -30.810 5.366 36.959 1.00 83.69 95 LYS A C 1
ATOM 763 O O . LYS A 1 95 ? -31.832 5.951 37.298 1.00 83.69 95 LYS A O 1
ATOM 768 N N . GLU A 1 96 ? -30.156 4.516 37.745 1.00 72.12 96 GLU A N 1
ATOM 769 C CA . GLU A 1 96 ? -30.524 4.259 39.142 1.00 72.12 96 GLU A CA 1
ATOM 770 C C . GLU A 1 96 ? -29.951 5.290 40.133 1.00 72.12 96 GLU A C 1
ATOM 772 O O . GLU A 1 96 ? -30.393 5.328 41.283 1.00 72.12 96 GLU A O 1
ATOM 777 N N . LYS A 1 97 ? -29.006 6.139 39.705 1.00 52.28 97 LYS A N 1
ATOM 778 C CA . LYS A 1 97 ? -28.492 7.292 40.467 1.00 52.28 97 LYS A CA 1
ATOM 779 C C . LYS A 1 97 ? -29.155 8.600 40.057 1.00 52.28 97 LYS A C 1
ATOM 781 O O . LYS A 1 97 ? -29.366 9.429 40.969 1.00 52.28 97 LYS A O 1
#